Protein AF-A0A916SHM1-F1 (afdb_monomer_lite)

Organism: NCBI:txid1614635

Radius of gyration: 20.84 Å; chains: 1; bounding box: 48×45×84 Å

pLDDT: mean 76.34, std 21.8, range [31.61, 96.88]

Sequence (144 aa):
MIRTQTISTNQASIVAVAALDDLVIDLVKASHLRMSPAFLDWVADEATPLVERCVARAFNSPRFANSLHMGDPRIALARWVRHWVGPWIVANFDDLAAYLPEFANSRPSSLPAASPELPVRGQAPVWRRPRAWPHEGAVVASPV

Secondary structure (DSSP, 8-state):
--------HHHHHHHHHHHHHHHHHHHHHHTTT---HHHHHHIIIIIHHHHHHHHHHHTT-HHHHHHHHSS-HHHHHHHHHHHHHHHHHHHH-HHHHTT-GGGTTPPPP-----------------------------------

Structure (mmCIF, N/CA/C/O backbone):
data_AF-A0A916SHM1-F1
#
_entry.id   AF-A0A916SHM1-F1
#
loop_
_atom_site.group_PDB
_atom_site.id
_atom_site.type_symbol
_atom_site.label_atom_id
_atom_site.label_alt_id
_atom_site.label_comp_id
_atom_site.label_asym_id
_atom_site.label_entity_id
_atom_site.label_seq_id
_atom_site.pdbx_PDB_ins_code
_atom_site.Cartn_x
_atom_site.Cartn_y
_atom_site.Cartn_z
_atom_site.occupancy
_atom_site.B_iso_or_equiv
_atom_site.auth_seq_id
_atom_site.auth_comp_id
_atom_site.auth_asym_id
_atom_site.auth_atom_id
_atom_site.pdbx_PDB_model_num
ATOM 1 N N . MET A 1 1 ? -13.539 -14.855 28.718 1.00 34.69 1 MET A N 1
ATOM 2 C CA . MET A 1 1 ? -14.082 -13.510 28.426 1.00 34.69 1 MET A CA 1
ATOM 3 C C . MET A 1 1 ? -13.047 -12.768 27.584 1.00 34.69 1 MET A C 1
ATOM 5 O O . MET A 1 1 ? -12.103 -12.216 28.133 1.00 34.69 1 MET A O 1
ATOM 9 N N . ILE A 1 2 ? -13.118 -12.888 26.255 1.00 40.25 2 ILE A N 1
ATOM 10 C CA . ILE A 1 2 ? -12.102 -12.325 25.352 1.00 40.25 2 ILE A CA 1
ATOM 11 C C . ILE A 1 2 ? -12.444 -10.847 25.171 1.00 40.25 2 ILE A C 1
ATOM 13 O O . ILE A 1 2 ? -13.479 -10.517 24.601 1.00 40.25 2 ILE A O 1
ATOM 17 N N . ARG A 1 3 ? -11.616 -9.957 25.726 1.00 42.94 3 ARG A N 1
ATOM 18 C CA . ARG A 1 3 ? -11.727 -8.515 25.497 1.00 42.94 3 ARG A CA 1
ATOM 19 C C . ARG A 1 3 ? -11.417 -8.268 24.021 1.00 42.94 3 ARG A C 1
ATOM 21 O O . ARG A 1 3 ? -10.256 -8.313 23.630 1.00 42.94 3 ARG A O 1
ATOM 28 N N . THR A 1 4 ? -12.438 -8.033 23.204 1.00 50.44 4 THR A N 1
ATOM 29 C CA . THR A 1 4 ? -12.283 -7.455 21.865 1.00 50.44 4 THR A CA 1
ATOM 30 C C . THR A 1 4 ? -11.758 -6.038 22.041 1.00 50.44 4 THR A C 1
ATOM 32 O O . THR A 1 4 ? -12.524 -5.095 22.230 1.00 50.44 4 THR A O 1
ATOM 35 N N . GLN A 1 5 ? -10.436 -5.906 22.096 1.00 57.50 5 GLN A N 1
ATOM 36 C CA . GLN A 1 5 ? -9.768 -4.623 22.215 1.00 57.50 5 GLN A CA 1
ATOM 37 C C . GLN A 1 5 ? -10.027 -3.857 20.914 1.00 57.50 5 GLN A C 1
ATOM 39 O O . GLN A 1 5 ? -9.562 -4.243 19.845 1.00 57.50 5 GLN A O 1
ATOM 44 N N . THR A 1 6 ? -10.849 -2.814 20.994 1.00 71.38 6 THR A N 1
ATOM 45 C CA . THR A 1 6 ? -11.119 -1.896 19.887 1.00 71.38 6 THR A CA 1
ATOM 46 C C . THR A 1 6 ? -9.821 -1.173 19.543 1.00 71.38 6 THR A C 1
ATOM 48 O O . THR A 1 6 ? -9.329 -0.379 20.345 1.00 71.38 6 THR A O 1
ATOM 51 N N . ILE A 1 7 ? -9.245 -1.488 18.384 1.00 83.81 7 ILE A N 1
ATOM 52 C CA . ILE A 1 7 ? -8.030 -0.843 17.883 1.00 83.81 7 ILE A CA 1
ATOM 53 C C . ILE A 1 7 ? -8.294 0.651 17.655 1.00 83.81 7 ILE A C 1
ATOM 55 O O . ILE A 1 7 ? -9.306 1.026 17.060 1.00 83.81 7 ILE A O 1
ATOM 59 N N . SER A 1 8 ? -7.410 1.514 18.157 1.00 88.06 8 SER A N 1
ATOM 60 C CA . SER A 1 8 ? -7.523 2.958 17.923 1.00 88.06 8 SER A CA 1
ATOM 61 C C . SER A 1 8 ? -7.076 3.330 16.508 1.00 88.06 8 SER A C 1
ATOM 63 O O . SER A 1 8 ? -6.354 2.572 15.860 1.00 88.06 8 SER A O 1
ATOM 65 N N . THR A 1 9 ? -7.440 4.526 16.037 1.00 88.44 9 THR A N 1
ATOM 66 C CA . THR A 1 9 ? -7.002 5.032 14.726 1.00 88.44 9 THR A CA 1
ATOM 67 C C . THR A 1 9 ? -5.482 5.020 14.588 1.00 88.44 9 THR A C 1
ATOM 69 O O . THR A 1 9 ? -4.972 4.514 13.598 1.00 88.44 9 THR A O 1
ATOM 72 N N . ASN A 1 10 ? -4.747 5.474 15.609 1.00 90.31 10 ASN A N 1
ATOM 73 C CA . ASN A 1 10 ? -3.280 5.481 15.581 1.00 90.31 10 ASN A CA 1
ATOM 74 C C . ASN A 1 10 ? -2.699 4.064 15.497 1.00 90.31 10 ASN A C 1
ATOM 76 O O . ASN A 1 10 ? -1.763 3.821 14.741 1.00 90.31 10 ASN A O 1
ATOM 80 N N . GLN A 1 11 ? -3.265 3.113 16.246 1.00 91.12 11 GLN A N 1
ATOM 81 C CA . GLN A 1 11 ? -2.829 1.717 16.180 1.00 91.12 11 GLN A CA 1
ATOM 82 C C . GLN A 1 11 ? -3.124 1.104 14.810 1.00 91.12 11 GLN A C 1
ATOM 84 O O . GLN A 1 11 ? -2.292 0.383 14.269 1.00 91.12 11 GLN A O 1
ATOM 89 N N . ALA A 1 12 ? -4.284 1.404 14.232 1.00 91.38 12 ALA A N 1
ATOM 90 C CA . ALA A 1 12 ? -4.637 0.936 12.904 1.00 91.38 12 ALA A CA 1
ATOM 91 C C . ALA A 1 12 ? -3.763 1.570 11.815 1.00 91.38 12 ALA A C 1
ATOM 93 O O . ALA A 1 12 ? -3.412 0.867 10.875 1.00 91.38 12 ALA A O 1
ATOM 94 N N . SER A 1 13 ? -3.359 2.837 11.957 1.00 93.00 13 SER A N 1
ATOM 95 C CA . SER A 1 13 ? -2.386 3.466 11.056 1.00 93.00 13 SER A CA 1
ATOM 96 C C . SER A 1 13 ? -1.040 2.750 11.119 1.00 93.00 13 SER A C 1
ATOM 98 O O . SER A 1 13 ? -0.528 2.356 10.079 1.00 93.00 13 SER A O 1
ATOM 100 N N . ILE A 1 14 ? -0.516 2.475 12.320 1.00 94.25 14 ILE A N 1
ATOM 101 C CA . ILE A 1 14 ? 0.742 1.726 12.492 1.00 94.25 14 ILE A CA 1
ATOM 102 C C . ILE A 1 14 ? 0.649 0.338 11.843 1.00 94.25 14 ILE A C 1
ATOM 104 O O . ILE A 1 14 ? 1.543 -0.068 11.108 1.00 94.25 14 ILE A O 1
ATOM 108 N N . VAL A 1 15 ? -0.445 -0.390 12.086 1.00 94.56 15 VAL A N 1
ATOM 109 C CA . VAL A 1 15 ? -0.640 -1.729 11.507 1.00 94.56 15 VAL A CA 1
ATOM 110 C C . VAL A 1 15 ? -0.822 -1.665 9.987 1.00 94.56 15 VAL A C 1
ATOM 112 O O . VAL A 1 15 ? -0.360 -2.558 9.285 1.00 94.56 15 VAL A O 1
ATOM 115 N N . ALA A 1 16 ? -1.467 -0.623 9.461 1.00 95.12 16 ALA A N 1
ATOM 116 C CA . ALA A 1 16 ? -1.625 -0.437 8.023 1.00 95.12 16 ALA A CA 1
ATOM 117 C C . ALA A 1 16 ? -0.296 -0.105 7.332 1.00 95.12 16 ALA A C 1
ATOM 119 O O . ALA A 1 16 ? -0.036 -0.637 6.258 1.00 95.12 16 ALA A O 1
ATOM 120 N N . VAL A 1 17 ? 0.555 0.718 7.949 1.00 96.06 17 VAL A N 1
ATOM 121 C CA . VAL A 1 17 ? 1.907 0.997 7.438 1.00 96.06 17 VAL A CA 1
ATOM 122 C C . VAL A 1 17 ? 2.764 -0.269 7.477 1.00 96.06 17 VAL A C 1
ATOM 124 O O . VAL A 1 17 ? 3.358 -0.618 6.468 1.00 96.06 17 VAL A O 1
ATOM 127 N N . ALA A 1 18 ? 2.717 -1.049 8.561 1.00 96.31 18 ALA A N 1
ATOM 128 C CA . ALA A 1 18 ? 3.402 -2.345 8.599 1.00 96.31 18 ALA A CA 1
ATOM 129 C C . ALA A 1 18 ? 2.907 -3.305 7.496 1.00 96.31 18 ALA A C 1
ATOM 131 O O . ALA A 1 18 ? 3.694 -4.017 6.881 1.00 96.31 18 ALA A O 1
ATOM 132 N N . ALA A 1 19 ? 1.606 -3.298 7.190 1.00 96.38 19 ALA A N 1
ATOM 133 C CA . ALA A 1 19 ? 1.065 -4.096 6.093 1.00 96.38 19 ALA A CA 1
ATOM 134 C C . ALA A 1 19 ? 1.457 -3.566 4.697 1.00 96.38 19 ALA A C 1
ATOM 136 O O . ALA A 1 19 ? 1.498 -4.342 3.739 1.00 96.38 19 ALA A O 1
ATOM 137 N N . LEU A 1 20 ? 1.728 -2.262 4.564 1.00 96.88 20 LEU A N 1
ATOM 138 C CA . LEU A 1 20 ? 2.339 -1.687 3.365 1.00 96.88 20 LEU A CA 1
ATOM 139 C C . LEU A 1 20 ? 3.781 -2.181 3.219 1.00 96.88 20 LEU A C 1
ATOM 141 O O . LEU A 1 20 ? 4.147 -2.615 2.128 1.00 96.88 20 LEU A O 1
ATOM 145 N N . ASP A 1 21 ? 4.558 -2.193 4.301 1.00 96.31 21 ASP A N 1
ATOM 146 C CA . ASP A 1 21 ? 5.926 -2.722 4.296 1.00 96.31 21 ASP A CA 1
ATOM 147 C C . ASP A 1 21 ? 5.949 -4.201 3.889 1.00 96.31 21 ASP A C 1
ATOM 149 O O . ASP A 1 21 ? 6.725 -4.585 3.014 1.00 96.31 21 ASP A O 1
ATOM 153 N N . ASP A 1 22 ? 5.048 -5.021 4.438 1.00 96.31 22 ASP A N 1
ATOM 154 C CA . ASP A 1 22 ? 4.909 -6.432 4.054 1.00 96.31 22 ASP A CA 1
ATOM 155 C C . ASP A 1 22 ? 4.593 -6.589 2.554 1.00 96.31 22 ASP A C 1
ATOM 157 O O . ASP A 1 22 ? 5.200 -7.414 1.868 1.00 96.31 22 ASP A O 1
ATOM 161 N N . LEU A 1 23 ? 3.689 -5.762 2.008 1.00 94.88 23 LEU A N 1
ATOM 162 C CA . LEU A 1 23 ? 3.389 -5.745 0.572 1.00 94.88 23 LEU A CA 1
ATOM 163 C C . LEU A 1 23 ? 4.621 -5.362 -0.263 1.00 94.88 23 LEU A C 1
ATOM 165 O O . LEU A 1 23 ? 4.884 -5.980 -1.295 1.00 94.88 23 LEU A O 1
ATOM 169 N N . VAL A 1 24 ? 5.374 -4.350 0.162 1.00 94.50 24 VAL A N 1
ATOM 170 C CA . VAL A 1 24 ? 6.594 -3.910 -0.528 1.00 94.50 24 VAL A CA 1
ATOM 171 C C . VAL A 1 24 ? 7.650 -5.011 -0.494 1.00 94.50 24 VAL A C 1
ATOM 173 O O . VAL A 1 24 ? 8.259 -5.300 -1.523 1.00 94.50 24 VAL A O 1
ATOM 176 N N . ILE A 1 25 ? 7.821 -5.683 0.646 1.00 94.50 25 ILE A N 1
ATOM 177 C CA . ILE A 1 25 ? 8.716 -6.834 0.794 1.00 94.50 25 ILE A CA 1
ATOM 178 C C . ILE A 1 25 ? 8.310 -7.963 -0.160 1.00 94.50 25 ILE A C 1
ATOM 180 O O . ILE A 1 25 ? 9.180 -8.538 -0.821 1.00 94.50 25 ILE A O 1
ATOM 184 N N . ASP A 1 26 ? 7.017 -8.277 -0.260 1.00 93.75 26 ASP A N 1
ATOM 185 C CA . ASP A 1 26 ? 6.508 -9.288 -1.193 1.00 93.75 26 ASP A CA 1
ATOM 186 C C . ASP A 1 26 ? 6.838 -8.923 -2.646 1.00 93.75 26 ASP A C 1
ATOM 188 O O . ASP A 1 26 ? 7.334 -9.765 -3.396 1.00 93.75 26 ASP A O 1
ATOM 192 N N . LEU A 1 27 ? 6.627 -7.663 -3.037 1.00 92.88 27 LEU A N 1
ATOM 193 C CA . LEU A 1 27 ? 6.916 -7.182 -4.390 1.00 92.88 27 LEU A CA 1
ATOM 194 C C . LEU A 1 27 ? 8.415 -7.199 -4.702 1.00 92.88 27 LEU A C 1
ATOM 196 O O . LEU A 1 27 ? 8.809 -7.636 -5.780 1.00 92.88 27 LEU A O 1
ATOM 200 N N . VAL A 1 28 ? 9.256 -6.778 -3.755 1.00 92.06 28 VAL A N 1
ATOM 201 C CA . VAL A 1 28 ? 10.722 -6.817 -3.875 1.00 92.06 28 VAL A CA 1
ATOM 202 C C . VAL A 1 28 ? 11.217 -8.254 -4.054 1.00 92.06 28 VAL A C 1
ATOM 204 O O . VAL A 1 28 ? 12.097 -8.516 -4.876 1.00 92.06 28 VAL A O 1
ATOM 207 N N . LYS A 1 29 ? 10.649 -9.208 -3.308 1.00 92.81 29 LYS A N 1
ATOM 208 C CA . LYS A 1 29 ? 10.971 -10.634 -3.462 1.00 92.81 29 LYS A CA 1
ATOM 209 C C . LYS A 1 29 ? 10.498 -11.168 -4.811 1.00 92.81 29 LYS A C 1
ATOM 211 O O . LYS A 1 29 ? 11.263 -11.859 -5.483 1.00 92.81 29 LYS A O 1
ATOM 216 N N . ALA A 1 30 ? 9.270 -10.838 -5.207 1.00 90.50 30 ALA A N 1
ATOM 217 C CA . ALA A 1 30 ? 8.675 -11.291 -6.459 1.00 90.50 30 ALA A CA 1
ATOM 218 C C . ALA A 1 30 ? 9.430 -10.757 -7.686 1.00 90.50 30 ALA A C 1
ATOM 220 O O . ALA A 1 30 ? 9.620 -11.493 -8.650 1.00 90.50 30 ALA A O 1
ATOM 221 N N . SER A 1 31 ? 9.957 -9.530 -7.620 1.00 88.38 31 SER A N 1
ATOM 222 C CA . SER A 1 31 ? 10.786 -8.945 -8.679 1.00 88.38 31 SER A CA 1
ATOM 223 C C . SER A 1 31 ? 12.247 -9.411 -8.672 1.00 88.38 31 SER A C 1
ATOM 225 O O . SER A 1 31 ? 13.079 -8.850 -9.388 1.00 88.38 31 SER A O 1
ATOM 227 N N . HIS A 1 32 ? 12.596 -10.428 -7.876 1.00 89.12 32 HIS A N 1
ATOM 228 C CA . HIS A 1 32 ? 13.971 -10.905 -7.704 1.00 89.12 32 HIS A CA 1
ATOM 229 C C . HIS A 1 32 ? 14.949 -9.788 -7.299 1.00 89.12 32 HIS A C 1
ATOM 231 O O . HIS A 1 32 ? 16.066 -9.710 -7.815 1.00 89.12 32 HIS A O 1
ATOM 237 N N . LEU A 1 33 ? 14.526 -8.911 -6.381 1.00 85.50 33 LEU A N 1
ATOM 238 C CA . LEU A 1 33 ? 15.285 -7.749 -5.898 1.00 85.50 33 LEU A CA 1
ATOM 239 C C . LEU A 1 33 ? 15.576 -6.690 -6.974 1.00 85.50 33 LEU A C 1
ATOM 241 O O . LEU A 1 33 ? 16.375 -5.781 -6.749 1.00 85.50 33 LEU A O 1
ATOM 245 N N . ARG A 1 34 ? 14.920 -6.768 -8.138 1.00 85.62 34 ARG A N 1
ATOM 246 C CA . ARG A 1 34 ? 14.983 -5.728 -9.167 1.00 85.62 34 ARG A CA 1
ATOM 247 C C . ARG A 1 34 ? 13.868 -4.727 -8.907 1.00 85.62 34 ARG A C 1
ATOM 249 O O . ARG A 1 34 ? 12.763 -4.877 -9.420 1.00 85.62 34 ARG A O 1
ATOM 256 N N . MET A 1 35 ? 14.152 -3.734 -8.069 1.00 85.44 35 MET A N 1
ATOM 257 C CA . MET A 1 35 ? 13.253 -2.603 -7.843 1.00 85.44 35 MET A CA 1
ATOM 258 C C . MET A 1 35 ? 13.841 -1.299 -8.339 1.00 85.44 35 MET A C 1
ATOM 260 O O . MET A 1 35 ? 15.027 -1.023 -8.163 1.00 85.44 35 MET A O 1
ATOM 264 N N . SER A 1 36 ? 12.974 -0.481 -8.929 1.00 88.12 36 SER A N 1
ATOM 265 C CA . SER A 1 36 ? 13.311 0.896 -9.254 1.00 88.12 36 SER A CA 1
ATOM 266 C C . SER A 1 36 ? 13.486 1.700 -7.960 1.00 88.12 36 SER A C 1
ATOM 268 O O . SER A 1 36 ? 12.599 1.643 -7.105 1.00 88.12 36 SER A O 1
ATOM 270 N N . PRO A 1 37 ? 14.562 2.493 -7.811 1.00 89.50 37 PRO A N 1
ATOM 271 C CA . PRO A 1 37 ? 14.695 3.434 -6.699 1.00 89.50 37 PRO A CA 1
ATOM 272 C C . PRO A 1 37 ? 13.487 4.374 -6.588 1.00 89.50 37 PRO A C 1
ATOM 274 O O . PRO A 1 37 ? 12.970 4.578 -5.499 1.00 89.50 37 PRO A O 1
ATOM 277 N N . ALA A 1 38 ? 12.939 4.809 -7.730 1.00 91.50 38 ALA A N 1
ATOM 278 C CA . ALA A 1 38 ? 11.761 5.673 -7.773 1.00 91.50 38 ALA A CA 1
ATOM 279 C C . ALA A 1 38 ? 10.503 5.027 -7.161 1.00 91.50 38 ALA A C 1
ATOM 281 O O . ALA A 1 38 ? 9.615 5.738 -6.701 1.00 91.50 38 ALA A O 1
ATOM 282 N N . PHE A 1 39 ? 10.407 3.691 -7.150 1.00 92.56 39 PHE A N 1
ATOM 283 C CA . PHE A 1 39 ? 9.321 3.000 -6.454 1.00 92.56 39 PHE A CA 1
ATOM 284 C C . PHE A 1 39 ? 9.483 3.101 -4.937 1.00 92.56 39 PHE A C 1
ATOM 286 O O . PHE A 1 39 ? 8.512 3.376 -4.242 1.00 92.56 39 PHE A O 1
ATOM 293 N N . LEU A 1 40 ? 10.701 2.911 -4.425 1.00 92.25 40 LEU A N 1
ATOM 294 C CA . LEU A 1 40 ? 10.973 3.001 -2.989 1.00 92.25 40 LEU A CA 1
ATOM 295 C C . LEU A 1 40 ? 10.809 4.438 -2.478 1.00 92.25 40 LEU A C 1
ATOM 297 O O . LEU A 1 40 ? 10.199 4.632 -1.429 1.00 92.25 40 LEU A O 1
ATOM 301 N N . ASP A 1 41 ? 11.259 5.425 -3.256 1.00 93.44 41 ASP A N 1
ATOM 302 C CA . ASP A 1 41 ? 11.031 6.845 -2.962 1.00 93.44 41 ASP A CA 1
ATOM 303 C C . ASP A 1 41 ? 9.524 7.149 -2.916 1.00 93.44 41 ASP A C 1
ATOM 305 O O . ASP A 1 41 ? 9.023 7.723 -1.953 1.00 93.44 41 ASP A O 1
ATOM 309 N N . TRP A 1 42 ? 8.758 6.656 -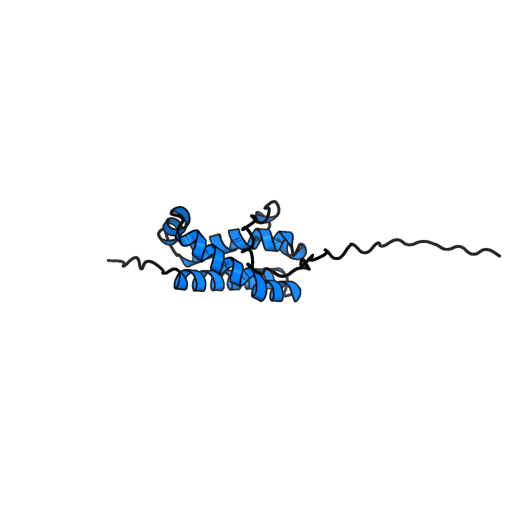3.897 1.00 95.12 42 TRP A N 1
ATOM 310 C CA . TRP A 1 42 ? 7.300 6.804 -3.907 1.00 95.12 42 TRP A CA 1
ATOM 311 C C . TRP A 1 42 ? 6.609 6.125 -2.713 1.00 95.12 42 TRP A C 1
ATOM 313 O O . TRP A 1 42 ? 5.634 6.659 -2.178 1.00 95.12 42 TRP A O 1
ATOM 323 N N . VAL A 1 43 ? 7.088 4.959 -2.267 1.00 93.62 43 VAL A N 1
ATOM 324 C CA . VAL A 1 43 ? 6.541 4.287 -1.076 1.00 93.62 43 VAL A CA 1
ATOM 325 C C . VAL A 1 43 ? 6.689 5.173 0.164 1.00 93.62 43 VAL A C 1
ATOM 327 O O . VAL A 1 43 ? 5.736 5.304 0.944 1.00 93.62 43 VAL A O 1
ATOM 330 N N . ALA A 1 44 ? 7.861 5.786 0.334 1.00 90.75 44 ALA A N 1
ATOM 331 C CA . ALA A 1 44 ? 8.151 6.650 1.470 1.00 90.75 44 ALA A CA 1
ATOM 332 C C . ALA A 1 44 ? 7.358 7.966 1.398 1.00 90.75 44 ALA A C 1
ATOM 334 O O . ALA A 1 44 ? 6.681 8.326 2.363 1.00 90.75 44 ALA A O 1
ATOM 335 N N . ASP A 1 45 ? 7.391 8.639 0.247 1.00 92.12 45 ASP A N 1
ATOM 336 C CA . ASP A 1 45 ? 6.870 10.002 0.103 1.00 92.12 45 ASP A CA 1
ATOM 337 C C . ASP A 1 45 ? 5.350 10.055 -0.106 1.00 92.12 45 ASP A C 1
ATOM 339 O O . ASP A 1 45 ? 4.694 11.001 0.332 1.00 92.12 45 ASP A O 1
ATOM 343 N N . GLU A 1 46 ? 4.761 9.046 -0.756 1.00 92.31 46 GLU A N 1
ATOM 344 C CA . GLU A 1 46 ? 3.365 9.097 -1.208 1.00 92.31 46 GLU A CA 1
ATOM 345 C C . GLU A 1 46 ? 2.514 7.952 -0.658 1.00 92.31 46 GLU A C 1
ATOM 347 O O . GLU A 1 46 ? 1.421 8.191 -0.128 1.00 92.31 46 GLU A O 1
ATOM 352 N N . ALA A 1 47 ? 2.985 6.703 -0.749 1.00 92.62 47 ALA A N 1
ATOM 353 C CA . ALA A 1 47 ? 2.174 5.549 -0.355 1.00 92.62 47 ALA A CA 1
ATOM 354 C C . ALA A 1 47 ? 1.909 5.522 1.157 1.00 92.62 47 ALA A C 1
ATOM 356 O O . ALA A 1 47 ? 0.770 5.296 1.575 1.00 92.62 47 ALA A O 1
ATOM 357 N N . THR A 1 48 ? 2.927 5.811 1.971 1.00 94.00 48 THR A N 1
ATOM 358 C CA . THR A 1 48 ? 2.799 5.841 3.436 1.00 94.00 48 THR A CA 1
ATOM 359 C C . THR A 1 48 ? 1.799 6.919 3.892 1.00 94.00 48 THR A C 1
ATOM 361 O O . THR A 1 48 ? 0.788 6.556 4.509 1.00 94.00 48 THR A O 1
ATOM 364 N N . PRO A 1 49 ? 1.930 8.206 3.495 1.00 93.75 49 PRO A N 1
ATOM 365 C CA . PRO A 1 49 ? 0.923 9.224 3.821 1.00 93.75 49 PRO A CA 1
ATOM 366 C C . PRO A 1 49 ? -0.461 8.956 3.212 1.00 93.75 49 PRO A C 1
ATOM 368 O O . PRO A 1 49 ? -1.488 9.398 3.741 1.00 93.75 49 PRO A O 1
ATOM 371 N N . LEU A 1 50 ? -0.539 8.271 2.065 1.00 92.75 50 LEU A N 1
ATOM 372 C CA . LEU A 1 50 ? -1.815 7.852 1.482 1.00 92.75 50 LEU A CA 1
ATOM 373 C C . LEU A 1 50 ? -2.520 6.829 2.373 1.00 92.75 50 LEU A C 1
ATOM 375 O O . LEU A 1 50 ? -3.716 6.991 2.633 1.00 92.75 50 LEU A O 1
ATOM 379 N N . VAL A 1 51 ? -1.806 5.813 2.862 1.00 94.31 51 VAL A N 1
ATOM 380 C CA . VAL A 1 51 ? -2.367 4.784 3.747 1.00 94.31 51 VAL A CA 1
ATOM 381 C C . VAL A 1 51 ? -2.880 5.409 5.039 1.00 94.31 51 VAL A C 1
ATOM 383 O O . VAL A 1 51 ? -4.030 5.168 5.406 1.00 94.31 51 VAL A O 1
ATOM 386 N N . GLU A 1 52 ? -2.100 6.274 5.683 1.00 93.50 52 GLU A N 1
ATOM 387 C CA . GLU A 1 52 ? -2.515 6.947 6.920 1.00 93.50 52 GLU A CA 1
ATOM 388 C C . GLU A 1 52 ? -3.795 7.776 6.731 1.00 93.50 52 GLU A C 1
ATOM 390 O O . GLU A 1 52 ? -4.742 7.667 7.519 1.00 93.50 52 GLU A O 1
ATOM 395 N N . ARG A 1 53 ? -3.879 8.552 5.639 1.00 93.12 53 ARG A N 1
ATOM 396 C CA . ARG A 1 53 ? -5.090 9.316 5.289 1.00 93.12 53 ARG A CA 1
ATOM 397 C C . ARG A 1 53 ? -6.280 8.406 5.001 1.00 93.12 53 ARG A C 1
ATOM 399 O O . ARG A 1 53 ? -7.406 8.725 5.397 1.00 93.12 53 ARG A O 1
ATOM 406 N N . CYS A 1 54 ? -6.056 7.284 4.319 1.00 93.19 54 CYS A N 1
ATOM 407 C CA . CYS A 1 54 ? -7.105 6.309 4.037 1.00 93.19 54 CYS A CA 1
ATOM 408 C C . CYS A 1 54 ? -7.636 5.675 5.320 1.00 93.19 54 CYS A C 1
ATOM 410 O O . CYS A 1 54 ? -8.853 5.607 5.478 1.00 93.19 54 CYS A O 1
ATOM 412 N N . VAL A 1 55 ? -6.762 5.295 6.257 1.00 92.56 55 VAL A N 1
ATOM 413 C CA . VAL A 1 55 ? -7.161 4.789 7.577 1.00 92.56 55 VAL A CA 1
ATOM 414 C C . VAL A 1 55 ? -7.990 5.839 8.311 1.00 92.56 55 VAL A C 1
ATOM 416 O O . VAL A 1 55 ? -9.129 5.558 8.684 1.00 92.56 55 VAL A O 1
ATOM 419 N N . ALA A 1 56 ? -7.481 7.066 8.450 1.00 90.94 56 ALA A N 1
ATOM 420 C CA . ALA A 1 56 ? -8.182 8.140 9.154 1.00 90.94 56 ALA A CA 1
ATOM 421 C C . ALA A 1 56 ? -9.583 8.410 8.574 1.00 90.94 56 ALA A C 1
ATOM 423 O O . ALA A 1 56 ? -10.553 8.566 9.318 1.00 90.94 56 ALA A O 1
ATOM 424 N N . ARG A 1 57 ? -9.721 8.406 7.241 1.00 90.12 57 ARG A N 1
ATOM 425 C CA . ARG A 1 57 ? -11.019 8.577 6.572 1.00 90.12 57 ARG A CA 1
ATOM 426 C C . ARG A 1 57 ? -11.922 7.352 6.740 1.00 90.12 57 ARG A C 1
ATOM 428 O O . ARG A 1 57 ? -13.122 7.507 6.971 1.00 90.12 57 ARG A O 1
ATOM 435 N N . ALA A 1 58 ? -11.369 6.150 6.602 1.00 89.50 58 ALA A N 1
ATOM 436 C CA . ALA A 1 58 ? -12.122 4.904 6.642 1.00 89.50 58 ALA A CA 1
ATOM 437 C C . ALA A 1 58 ? -12.632 4.566 8.046 1.00 89.50 58 ALA A C 1
ATOM 439 O O . ALA A 1 58 ? -13.650 3.890 8.148 1.00 89.50 58 ALA A O 1
ATOM 440 N N . PHE A 1 59 ? -12.021 5.086 9.115 1.00 83.94 59 PHE A N 1
ATOM 441 C CA . PHE A 1 59 ? -12.512 4.893 10.487 1.00 83.94 59 PHE A CA 1
ATOM 442 C C . PHE A 1 59 ? -13.960 5.354 10.701 1.00 83.94 59 PHE A C 1
ATOM 444 O O . PHE A 1 59 ? -14.670 4.773 11.515 1.00 83.94 59 PHE A O 1
ATOM 451 N N . ASN A 1 60 ? -14.429 6.336 9.926 1.00 81.94 60 ASN A N 1
ATOM 452 C CA . ASN A 1 60 ? -15.823 6.790 9.965 1.00 81.94 60 ASN A CA 1
ATOM 453 C C . ASN A 1 60 ? -16.784 5.885 9.168 1.00 81.94 60 ASN A C 1
ATOM 455 O O . ASN A 1 60 ? -17.993 6.105 9.173 1.00 81.94 60 ASN A O 1
ATOM 459 N N . SER A 1 61 ? -16.269 4.881 8.454 1.00 88.00 61 SER A N 1
ATOM 460 C CA . SER A 1 61 ? -17.061 3.950 7.653 1.00 88.00 61 SER A CA 1
ATOM 461 C C . SER A 1 61 ? -17.428 2.702 8.462 1.00 88.00 61 SER A C 1
ATOM 463 O O . SER A 1 61 ? -16.534 1.951 8.867 1.00 88.00 61 SER A O 1
ATOM 465 N N . PRO A 1 62 ? -18.730 2.380 8.605 1.00 86.50 62 PRO A N 1
ATOM 466 C CA . PRO A 1 62 ? -19.169 1.157 9.276 1.00 86.50 62 PRO A CA 1
ATOM 467 C C . PRO A 1 62 ? -18.583 -0.111 8.649 1.00 86.50 62 PRO A C 1
ATOM 469 O O . PRO A 1 62 ? -18.274 -1.069 9.348 1.00 86.50 62 PRO A O 1
ATOM 472 N N . ARG A 1 63 ? -18.373 -0.120 7.324 1.00 88.25 63 ARG A N 1
ATOM 473 C CA . ARG A 1 63 ? -17.794 -1.269 6.610 1.00 88.25 63 ARG A CA 1
ATO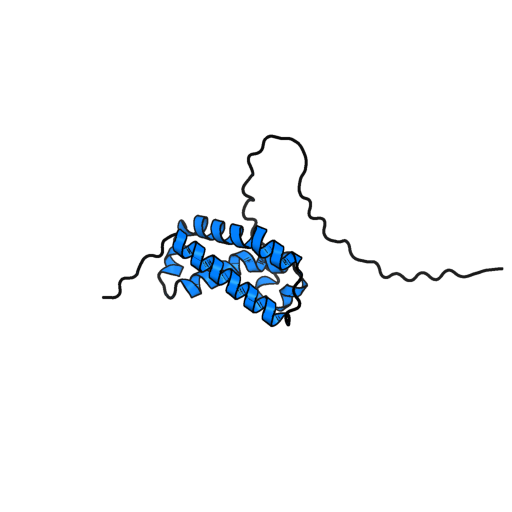M 474 C C . ARG A 1 63 ? -16.356 -1.544 7.048 1.00 88.25 63 ARG A C 1
ATOM 476 O O . ARG A 1 63 ? -15.979 -2.701 7.214 1.00 88.25 63 ARG A O 1
ATOM 483 N N . PHE A 1 64 ? -15.565 -0.489 7.217 1.00 88.94 64 PHE A N 1
ATOM 484 C CA . PHE A 1 64 ? -14.183 -0.603 7.663 1.00 88.94 64 PHE A CA 1
ATOM 485 C C . PHE A 1 64 ? -14.130 -1.034 9.132 1.00 88.94 64 PHE A C 1
ATOM 487 O O . PHE A 1 64 ? -13.500 -2.046 9.433 1.00 88.94 64 PHE A O 1
ATOM 494 N N . ALA A 1 65 ? -14.879 -0.368 10.016 1.00 85.81 65 ALA A N 1
ATOM 495 C CA . ALA A 1 65 ? -14.949 -0.738 11.431 1.00 85.81 65 ALA A CA 1
ATOM 496 C C . ALA A 1 65 ? -15.385 -2.204 11.625 1.00 85.81 65 ALA A C 1
ATOM 498 O O . ALA A 1 65 ? -14.709 -2.972 12.307 1.00 85.81 65 ALA A O 1
ATOM 499 N N . ASN A 1 66 ? -16.444 -2.641 10.933 1.00 87.62 66 ASN A N 1
ATOM 500 C CA . ASN A 1 66 ? -16.910 -4.029 10.984 1.00 87.62 66 ASN A CA 1
ATOM 501 C C . ASN A 1 66 ? -15.842 -5.022 10.505 1.00 87.62 66 ASN A C 1
ATOM 503 O O . ASN A 1 66 ? -15.704 -6.098 11.084 1.00 87.62 66 ASN A O 1
ATOM 507 N N . SER A 1 67 ? -15.054 -4.664 9.484 1.00 89.62 67 SER A N 1
ATOM 508 C CA . SER A 1 67 ? -13.979 -5.535 8.992 1.00 89.62 67 SER A CA 1
ATOM 509 C C . SER A 1 67 ? -12.853 -5.740 10.009 1.00 89.62 67 SER A C 1
ATOM 511 O O . SER A 1 67 ? -12.274 -6.822 10.043 1.00 89.62 67 SER A O 1
ATOM 513 N N . LEU A 1 68 ? -12.585 -4.750 10.869 1.00 87.56 68 LEU A N 1
ATOM 514 C CA . LEU A 1 68 ? -11.606 -4.871 11.955 1.00 87.56 68 LEU A CA 1
ATOM 515 C C . LEU A 1 68 ? -12.134 -5.707 13.127 1.00 87.56 68 LEU A C 1
ATOM 517 O O . LEU A 1 68 ? -11.347 -6.302 13.856 1.00 87.56 68 LEU A O 1
ATOM 521 N N . HIS A 1 69 ? -13.456 -5.762 13.309 1.00 83.88 69 HIS A N 1
ATOM 522 C CA . HIS A 1 69 ? -14.094 -6.539 14.373 1.00 83.88 69 HIS A CA 1
ATOM 523 C C . HIS A 1 69 ? -14.312 -8.016 14.022 1.00 83.88 69 HIS A C 1
ATOM 525 O O . HIS A 1 69 ? -14.393 -8.844 14.927 1.00 83.88 69 HIS A O 1
ATOM 531 N N . MET A 1 70 ? -14.408 -8.365 12.736 1.00 83.56 70 MET A N 1
ATOM 532 C CA . MET A 1 70 ? -14.750 -9.722 12.280 1.00 83.56 70 MET A CA 1
ATOM 533 C C . MET A 1 70 ? -13.557 -10.685 12.123 1.00 83.56 70 MET A C 1
ATOM 535 O O . MET A 1 70 ? -13.655 -11.676 11.400 1.00 83.56 70 MET A O 1
ATOM 539 N N . GLY A 1 71 ? -12.432 -10.447 12.799 1.00 82.25 71 GLY A N 1
ATOM 540 C CA . GLY A 1 71 ? -11.285 -11.357 12.756 1.00 82.25 71 GLY A CA 1
ATOM 541 C C . GLY A 1 71 ? -9.984 -10.698 13.189 1.00 82.25 71 GLY A C 1
ATOM 542 O O . GLY A 1 71 ? -9.985 -9.817 14.043 1.00 82.25 71 GLY A O 1
ATOM 543 N N . ASP A 1 72 ? -8.871 -11.134 12.595 1.00 88.38 72 ASP A N 1
ATOM 544 C CA . ASP A 1 72 ? -7.571 -10.504 12.818 1.00 88.38 72 ASP A CA 1
ATOM 545 C C . ASP A 1 72 ? -7.521 -9.131 12.110 1.00 88.38 72 ASP A C 1
ATOM 547 O O . ASP A 1 72 ? -7.565 -9.079 10.870 1.00 88.38 72 ASP A O 1
ATOM 551 N N . PRO A 1 73 ? -7.406 -8.014 12.857 1.00 88.62 73 PRO A N 1
ATOM 552 C CA . PRO A 1 73 ? -7.357 -6.677 12.275 1.00 88.62 73 PRO A CA 1
ATOM 553 C C . PRO A 1 73 ? -6.148 -6.480 11.353 1.00 88.62 73 PRO A C 1
ATOM 555 O O . PRO A 1 73 ? -6.226 -5.662 10.438 1.00 88.62 73 PRO A O 1
ATOM 558 N N . ARG A 1 74 ? -5.057 -7.238 11.528 1.00 90.81 74 ARG A N 1
ATOM 559 C CA . ARG A 1 74 ? -3.874 -7.172 10.653 1.00 90.81 74 ARG A CA 1
ATOM 560 C C . ARG A 1 74 ? -4.205 -7.661 9.251 1.00 90.81 74 ARG A C 1
ATOM 562 O O . ARG A 1 74 ? -3.893 -6.990 8.274 1.00 90.81 74 ARG A O 1
ATOM 569 N N . ILE A 1 75 ? -4.909 -8.789 9.153 1.00 91.88 75 ILE A N 1
ATOM 570 C CA . ILE A 1 75 ? -5.345 -9.351 7.868 1.00 91.88 75 ILE A CA 1
ATOM 571 C C . ILE A 1 75 ? -6.345 -8.406 7.195 1.00 91.88 75 ILE A C 1
ATOM 573 O O . ILE A 1 75 ? -6.272 -8.176 5.986 1.00 91.88 75 ILE A O 1
ATOM 577 N N . ALA A 1 76 ? -7.278 -7.846 7.969 1.00 92.94 76 ALA A N 1
ATOM 578 C CA . ALA A 1 76 ? -8.243 -6.881 7.455 1.00 92.94 76 ALA A CA 1
ATOM 579 C C . ALA A 1 76 ? -7.545 -5.626 6.902 1.00 92.94 76 ALA A C 1
ATOM 581 O O . ALA A 1 76 ? -7.825 -5.222 5.771 1.00 92.94 76 ALA A O 1
ATOM 582 N N . LEU A 1 77 ? -6.600 -5.048 7.650 1.00 94.06 77 LEU A N 1
ATOM 583 C CA . LEU A 1 77 ? -5.836 -3.876 7.217 1.00 94.06 77 LEU A CA 1
ATOM 584 C C . LEU A 1 77 ? -4.951 -4.183 6.010 1.00 94.06 77 LEU A C 1
ATOM 586 O O . LEU A 1 77 ? -4.956 -3.394 5.074 1.00 94.06 77 LEU A O 1
ATOM 590 N N . ALA A 1 78 ? -4.297 -5.344 5.948 1.00 94.56 78 ALA A N 1
ATOM 591 C CA . ALA A 1 78 ? -3.517 -5.744 4.776 1.00 94.56 78 ALA A CA 1
ATOM 592 C C . ALA A 1 78 ? -4.361 -5.795 3.492 1.00 94.56 78 ALA A C 1
ATOM 594 O O . ALA A 1 78 ? -3.918 -5.354 2.429 1.00 94.56 78 ALA A O 1
ATOM 595 N N . ARG A 1 79 ? -5.611 -6.269 3.581 1.00 93.56 79 ARG A N 1
ATOM 596 C CA . ARG A 1 79 ? -6.551 -6.254 2.446 1.00 93.56 79 ARG A CA 1
ATOM 597 C C . ARG A 1 79 ? -6.944 -4.835 2.045 1.00 93.56 79 ARG A C 1
ATOM 599 O O . ARG A 1 79 ? -6.992 -4.538 0.853 1.00 93.56 79 ARG A O 1
ATOM 606 N N . TRP A 1 80 ? -7.210 -3.963 3.017 1.00 94.31 80 TRP A N 1
ATOM 607 C CA . TRP A 1 80 ? -7.517 -2.555 2.752 1.00 94.31 80 TRP A CA 1
ATOM 608 C C . TRP A 1 80 ? -6.335 -1.813 2.130 1.00 94.31 80 TRP A C 1
ATOM 610 O O . TRP A 1 80 ? -6.522 -1.122 1.135 1.00 94.31 80 TRP A O 1
ATOM 620 N N . VAL A 1 81 ? -5.123 -2.014 2.646 1.00 95.44 81 VAL A N 1
ATOM 621 C CA . VAL A 1 81 ? -3.887 -1.431 2.107 1.00 95.44 81 VAL A CA 1
ATOM 622 C C . VAL A 1 81 ? -3.659 -1.888 0.672 1.00 95.44 81 VAL A C 1
ATOM 624 O O . VAL A 1 81 ? -3.493 -1.043 -0.205 1.00 95.44 81 VAL A O 1
ATOM 627 N N . ARG A 1 82 ? -3.754 -3.195 0.390 1.00 94.00 82 ARG A N 1
ATOM 628 C CA . ARG A 1 82 ? -3.689 -3.707 -0.990 1.00 94.00 82 ARG A CA 1
ATOM 629 C C . ARG A 1 82 ? -4.738 -3.051 -1.888 1.00 94.00 82 ARG A C 1
ATOM 631 O O . ARG A 1 82 ? -4.411 -2.632 -2.991 1.00 94.00 82 ARG A O 1
ATOM 638 N N . HIS A 1 83 ? -5.973 -2.901 -1.412 1.00 92.44 83 HIS A N 1
ATOM 639 C CA . HIS A 1 83 ? -7.040 -2.248 -2.173 1.00 92.44 83 HIS A CA 1
ATOM 640 C C . HIS A 1 83 ? -6.783 -0.754 -2.434 1.00 92.44 83 HIS A C 1
ATOM 642 O O . HIS A 1 83 ? -7.120 -0.256 -3.507 1.00 92.44 83 HIS A O 1
ATOM 648 N N . TRP A 1 84 ? -6.198 -0.034 -1.475 1.00 93.81 84 TRP A N 1
ATOM 649 C CA . TRP A 1 84 ? -5.902 1.391 -1.616 1.00 93.81 84 TRP A CA 1
ATOM 650 C C . TRP A 1 84 ? -4.680 1.654 -2.486 1.00 93.81 84 TRP A C 1
ATOM 652 O O . TRP A 1 84 ? -4.726 2.564 -3.305 1.00 93.81 84 TRP A O 1
ATOM 662 N N . VAL A 1 85 ? -3.610 0.876 -2.318 1.00 93.69 85 VAL A N 1
ATOM 663 C CA . VAL A 1 85 ? -2.290 1.138 -2.911 1.00 93.69 85 VAL A CA 1
ATOM 664 C C . VAL A 1 85 ? -2.099 0.376 -4.227 1.00 93.69 85 VAL A C 1
ATOM 666 O O . VAL A 1 85 ? -1.518 0.915 -5.165 1.00 93.69 85 VAL A O 1
ATOM 669 N N . GLY A 1 86 ? -2.647 -0.837 -4.351 1.00 91.81 86 GLY A N 1
ATOM 670 C CA . GLY A 1 86 ? -2.483 -1.712 -5.520 1.00 91.81 86 GLY A CA 1
ATOM 671 C C . GLY A 1 86 ? -2.795 -1.046 -6.867 1.00 91.81 86 GLY A C 1
ATOM 672 O O . GLY A 1 86 ? -1.943 -1.079 -7.755 1.00 91.81 86 GLY A O 1
ATOM 673 N N . PRO A 1 87 ? -3.943 -0.358 -7.028 1.00 92.38 87 PRO A N 1
ATOM 674 C CA . PRO A 1 87 ? -4.252 0.369 -8.261 1.00 92.38 87 PRO A CA 1
ATOM 675 C C . PRO A 1 87 ? -3.248 1.480 -8.603 1.00 92.38 87 PRO A C 1
ATOM 677 O O . PRO A 1 87 ? -3.010 1.751 -9.777 1.00 92.38 87 PRO A O 1
ATOM 680 N N . TRP A 1 88 ? -2.655 2.131 -7.597 1.00 91.56 88 TRP A N 1
ATOM 681 C CA . TRP A 1 88 ? -1.621 3.146 -7.818 1.00 91.56 88 TRP A CA 1
ATOM 682 C C . TRP A 1 88 ? -0.299 2.520 -8.243 1.00 91.56 88 TRP A C 1
ATOM 684 O O . TRP A 1 88 ? 0.370 3.082 -9.106 1.00 91.56 88 TRP A O 1
ATOM 694 N N . ILE A 1 89 ? 0.054 1.357 -7.689 1.00 90.88 89 ILE A N 1
ATOM 695 C CA . ILE A 1 89 ? 1.263 0.630 -8.091 1.00 90.88 89 ILE A CA 1
ATOM 696 C C . ILE A 1 89 ? 1.162 0.246 -9.567 1.00 90.88 89 ILE A C 1
ATOM 698 O O . ILE A 1 89 ? 2.026 0.622 -10.350 1.00 90.88 89 ILE A O 1
ATOM 702 N N . VAL A 1 90 ? 0.067 -0.411 -9.963 1.00 90.31 90 VAL A N 1
ATOM 703 C CA . VAL A 1 90 ? -0.159 -0.834 -11.356 1.00 90.31 90 VAL A CA 1
ATOM 704 C C . VAL A 1 90 ? -0.172 0.352 -12.325 1.00 90.31 90 VAL A C 1
ATOM 706 O O . VAL A 1 90 ? 0.305 0.227 -13.443 1.00 90.31 90 VAL A O 1
ATOM 709 N N . ALA A 1 91 ? -0.694 1.511 -11.912 1.00 88.38 91 ALA A N 1
ATOM 710 C CA . ALA A 1 91 ? -0.788 2.682 -12.782 1.00 88.38 91 ALA A CA 1
ATOM 711 C C . ALA A 1 91 ? 0.535 3.449 -12.977 1.00 88.38 91 ALA A C 1
ATOM 713 O O . ALA A 1 91 ? 0.653 4.187 -13.958 1.00 88.38 91 ALA A O 1
ATOM 714 N N . ASN A 1 92 ? 1.484 3.340 -12.039 1.00 88.06 92 ASN A N 1
ATOM 715 C CA . ASN A 1 92 ? 2.742 4.102 -12.057 1.00 88.06 92 ASN A CA 1
ATOM 716 C C . ASN A 1 92 ? 3.985 3.228 -12.295 1.00 88.06 92 ASN A C 1
ATOM 718 O O . ASN A 1 92 ? 5.023 3.754 -12.692 1.00 88.06 92 ASN A O 1
ATOM 722 N N . PHE A 1 93 ? 3.886 1.915 -12.070 1.00 89.81 93 PHE A N 1
ATOM 723 C CA . PHE A 1 93 ? 4.995 0.966 -12.135 1.00 89.81 93 PHE A CA 1
ATOM 724 C C . PHE A 1 93 ? 4.568 -0.288 -12.909 1.00 89.81 93 PHE A C 1
ATOM 726 O O . PHE A 1 93 ? 4.284 -1.332 -12.321 1.00 89.81 93 PHE A O 1
ATOM 733 N N . ASP A 1 94 ? 4.526 -0.179 -14.240 1.00 84.88 94 ASP A N 1
ATOM 734 C CA . ASP A 1 94 ? 4.054 -1.242 -15.145 1.00 84.88 94 ASP A CA 1
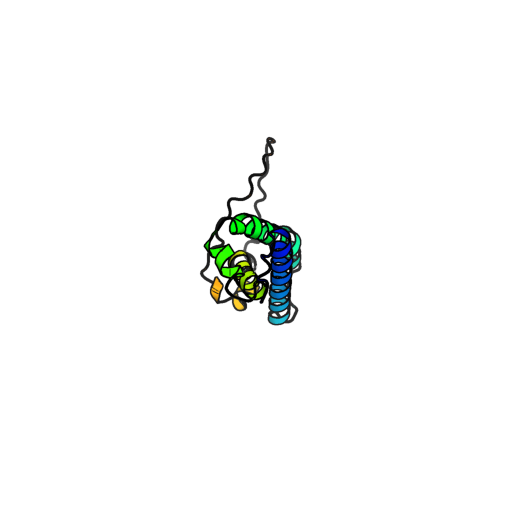ATOM 735 C C . ASP A 1 94 ? 4.783 -2.583 -14.920 1.00 84.88 94 ASP A C 1
ATOM 737 O O . ASP A 1 94 ? 4.159 -3.645 -14.946 1.00 84.88 94 ASP A O 1
ATOM 741 N N . ASP A 1 95 ? 6.080 -2.540 -14.595 1.00 86.00 95 ASP A N 1
ATOM 742 C CA . ASP A 1 95 ? 6.901 -3.726 -14.304 1.00 86.00 95 ASP A CA 1
ATOM 743 C C . ASP A 1 95 ? 6.395 -4.532 -13.094 1.00 86.00 95 ASP A C 1
ATOM 745 O O . ASP A 1 95 ? 6.678 -5.726 -12.966 1.00 86.00 95 ASP A O 1
ATOM 749 N N . LEU A 1 96 ? 5.637 -3.893 -12.197 1.00 86.56 96 LEU A N 1
ATOM 750 C CA . LEU A 1 96 ? 5.072 -4.517 -11.002 1.00 86.56 96 LEU A CA 1
ATOM 751 C C . LEU A 1 96 ? 3.644 -5.016 -11.198 1.00 86.56 96 LEU A C 1
ATOM 753 O O . LEU A 1 96 ? 3.151 -5.788 -10.373 1.00 86.56 96 LEU A O 1
ATOM 757 N N . ALA A 1 97 ? 2.991 -4.643 -12.301 1.00 85.50 97 ALA A N 1
ATOM 758 C CA . ALA A 1 97 ? 1.625 -5.058 -12.594 1.00 85.50 97 ALA A CA 1
ATOM 759 C C . ALA A 1 97 ? 1.489 -6.583 -12.725 1.00 85.50 97 ALA A C 1
ATOM 761 O O . ALA A 1 97 ? 0.472 -7.149 -12.324 1.00 85.50 97 ALA A O 1
ATOM 762 N N . ALA A 1 98 ? 2.536 -7.262 -13.206 1.00 86.69 98 ALA A N 1
ATOM 763 C CA . ALA A 1 98 ? 2.576 -8.721 -13.306 1.00 86.69 98 ALA A CA 1
ATOM 764 C C . ALA A 1 98 ? 2.451 -9.429 -11.941 1.00 86.69 98 ALA A C 1
ATOM 766 O O . ALA A 1 98 ? 1.958 -10.554 -11.879 1.00 86.69 98 ALA A O 1
ATOM 767 N N . TYR A 1 99 ? 2.859 -8.769 -10.851 1.00 88.19 99 TYR A N 1
ATOM 768 C CA . TYR A 1 99 ? 2.785 -9.305 -9.486 1.00 88.19 99 TYR A CA 1
ATOM 769 C C . TYR A 1 99 ? 1.499 -8.900 -8.749 1.00 88.19 99 TYR A C 1
ATOM 771 O O . TYR A 1 99 ? 1.283 -9.331 -7.617 1.00 88.19 99 TYR A O 1
ATOM 779 N N . LEU A 1 100 ? 0.647 -8.087 -9.383 1.00 87.00 100 LEU A N 1
ATOM 780 C CA . LEU A 1 100 ? -0.626 -7.587 -8.852 1.00 87.00 100 LEU A CA 1
ATOM 781 C C . LEU A 1 100 ? -1.766 -7.761 -9.879 1.00 87.00 100 LEU A C 1
ATOM 783 O O . LEU A 1 100 ? -2.432 -6.783 -10.248 1.00 87.00 100 LEU A O 1
ATOM 787 N N . PRO A 1 101 ? -2.010 -8.991 -10.373 1.00 83.19 101 PRO A N 1
ATOM 788 C CA . PRO A 1 101 ? -2.960 -9.237 -11.458 1.00 83.19 101 PRO A CA 1
ATOM 789 C C . PRO A 1 101 ? -4.393 -8.821 -11.108 1.00 83.19 101 PRO A C 1
ATOM 791 O O . PRO A 1 101 ? -5.150 -8.403 -11.987 1.00 83.19 101 PRO A O 1
ATOM 794 N N . GLU A 1 102 ? -4.772 -8.866 -9.830 1.00 86.31 102 GLU A N 1
ATOM 795 C CA . GLU A 1 102 ? -6.090 -8.445 -9.355 1.00 86.31 102 GLU A CA 1
ATOM 796 C C . GLU A 1 102 ? -6.374 -6.947 -9.582 1.00 86.31 102 GLU A C 1
ATOM 798 O O . GLU A 1 102 ? -7.537 -6.534 -9.609 1.00 86.31 102 GLU A O 1
ATOM 803 N N . PHE A 1 103 ? -5.335 -6.133 -9.801 1.00 84.00 103 PHE A N 1
ATOM 804 C CA . PHE A 1 103 ? -5.449 -4.691 -10.020 1.00 84.00 103 PHE A CA 1
ATOM 805 C C . PHE A 1 103 ? -5.164 -4.256 -11.463 1.00 84.00 103 PHE A C 1
ATOM 807 O O . PHE A 1 103 ? -5.292 -3.070 -11.751 1.00 84.00 103 PHE A O 1
ATOM 814 N N . ALA A 1 104 ? -4.880 -5.182 -12.387 1.00 74.38 104 ALA A N 1
ATOM 815 C CA . ALA A 1 104 ? -4.525 -4.874 -13.780 1.00 74.38 104 ALA A CA 1
ATOM 816 C C . ALA A 1 104 ? -5.553 -3.980 -14.511 1.00 74.38 104 ALA A C 1
ATOM 818 O O . ALA A 1 104 ? -5.187 -3.150 -15.336 1.00 74.38 104 ALA A O 1
ATOM 819 N N . ASN A 1 105 ? -6.841 -4.114 -14.174 1.00 74.12 105 ASN A N 1
ATOM 820 C CA . ASN A 1 105 ? -7.936 -3.315 -14.744 1.00 74.12 105 ASN A CA 1
ATOM 821 C C . ASN A 1 105 ? -8.493 -2.257 -13.775 1.00 74.12 105 ASN A C 1
ATOM 823 O O . ASN A 1 105 ? -9.499 -1.604 -14.068 1.00 74.12 105 ASN A O 1
ATOM 827 N N . SER A 1 106 ? -7.888 -2.107 -12.597 1.00 76.69 106 SER A N 1
ATOM 828 C CA . SER A 1 106 ? -8.366 -1.181 -11.574 1.00 76.69 106 SER A CA 1
ATOM 829 C C . SER A 1 106 ? -7.831 0.217 -11.842 1.00 76.69 106 SER A C 1
ATOM 831 O O . SER A 1 106 ? -6.630 0.423 -11.983 1.00 76.69 106 SER A O 1
ATOM 833 N N . ARG A 1 107 ? -8.720 1.213 -11.867 1.00 71.06 107 ARG A N 1
ATOM 834 C CA . ARG A 1 107 ? -8.285 2.613 -11.856 1.00 71.06 107 ARG A CA 1
ATOM 835 C C . ARG A 1 107 ? -7.954 3.024 -10.423 1.00 71.06 107 ARG A C 1
ATOM 837 O O . ARG A 1 107 ? -8.746 2.702 -9.530 1.00 71.06 107 ARG A O 1
ATOM 844 N N . PRO A 1 108 ? -6.852 3.760 -10.188 1.00 75.25 108 PRO A N 1
ATOM 845 C CA . PRO A 1 108 ? -6.643 4.402 -8.902 1.00 75.25 108 PRO A CA 1
ATOM 846 C C . PRO A 1 108 ? -7.861 5.271 -8.620 1.00 75.25 108 PRO A C 1
ATOM 848 O O . PRO A 1 108 ? -8.217 6.151 -9.407 1.00 75.25 108 PRO A O 1
ATOM 851 N N . SER A 1 109 ? -8.562 4.962 -7.530 1.00 64.31 109 SER A N 1
ATOM 852 C CA . SER A 1 109 ? -9.656 5.813 -7.085 1.00 64.31 109 SER A CA 1
ATOM 853 C C . SER A 1 109 ? -9.052 7.177 -6.805 1.00 64.31 109 SER A C 1
ATOM 855 O O . SER A 1 109 ? -8.120 7.286 -6.007 1.00 64.31 109 SER A O 1
ATOM 857 N N . SER A 1 110 ? -9.561 8.205 -7.480 1.00 52.72 110 SER A N 1
ATOM 858 C CA . SER A 1 110 ? -9.208 9.590 -7.208 1.00 52.72 110 SER A CA 1
ATOM 859 C C . SER A 1 110 ? -9.672 9.917 -5.794 1.00 52.72 110 SER A C 1
ATOM 861 O O . SER A 1 110 ? -10.790 10.385 -5.574 1.00 52.72 110 SER A O 1
ATOM 863 N N . LEU A 1 111 ? -8.820 9.636 -4.810 1.00 51.75 111 LEU A N 1
ATOM 864 C CA . LEU A 1 111 ? -8.839 10.381 -3.568 1.00 51.75 111 LEU A CA 1
ATOM 865 C C . LEU A 1 111 ? -8.676 11.837 -4.008 1.00 51.75 111 LEU A C 1
ATOM 867 O O . LEU A 1 111 ? -7.704 12.119 -4.713 1.00 51.75 111 LEU A O 1
ATOM 871 N N . PRO A 1 112 ? -9.620 12.748 -3.700 1.00 38.25 112 PRO A N 1
ATOM 872 C CA . PRO A 1 112 ? -9.371 14.155 -3.943 1.00 38.25 112 PRO A CA 1
ATOM 873 C C . PRO A 1 112 ? -8.053 14.453 -3.245 1.00 38.25 112 PRO A C 1
ATOM 875 O O . PRO A 1 112 ? -7.933 14.222 -2.036 1.00 38.25 112 PRO A O 1
ATOM 878 N N . ALA A 1 113 ? -7.055 14.844 -4.042 1.00 39.38 113 ALA A N 1
ATOM 879 C CA . ALA A 1 113 ? -5.809 15.372 -3.534 1.00 39.38 113 ALA A CA 1
ATOM 880 C C . ALA A 1 113 ? -6.204 16.339 -2.426 1.00 39.38 113 ALA A C 1
ATOM 882 O O . ALA A 1 113 ? -7.099 17.163 -2.626 1.00 39.38 113 ALA A O 1
ATOM 883 N N . ALA A 1 114 ? -5.633 16.166 -1.235 1.00 42.50 114 ALA A N 1
ATOM 884 C CA . ALA A 1 114 ? -5.737 17.200 -0.228 1.00 42.50 114 ALA A CA 1
ATOM 885 C C . ALA A 1 114 ? -5.321 18.488 -0.938 1.00 42.50 114 ALA A C 1
ATOM 887 O O . ALA A 1 114 ? -4.177 18.582 -1.374 1.00 42.50 114 ALA A O 1
ATOM 888 N N . SER A 1 115 ? -6.270 19.398 -1.168 1.00 31.61 115 SER A N 1
ATOM 889 C CA . SER A 1 115 ? -5.955 20.733 -1.640 1.00 31.61 115 SER A CA 1
ATOM 890 C C . SER A 1 115 ? -4.912 21.266 -0.668 1.00 31.61 115 SER A C 1
ATOM 892 O O . SER A 1 115 ? -5.234 21.392 0.517 1.00 31.61 115 SER A O 1
ATOM 894 N N . PRO A 1 116 ? -3.677 21.560 -1.097 1.00 40.66 116 PRO A N 1
ATOM 895 C CA . PRO A 1 116 ? -2.891 22.489 -0.330 1.00 40.66 116 PRO A CA 1
ATOM 896 C C . PRO A 1 116 ? -3.598 23.828 -0.532 1.00 40.66 116 PRO A C 1
ATOM 898 O O . PRO A 1 116 ? -3.600 24.380 -1.633 1.00 40.66 116 PRO A O 1
ATOM 901 N N . GLU A 1 117 ? -4.266 24.338 0.500 1.00 35.31 117 GLU A N 1
ATOM 902 C CA . GLU A 1 117 ? -4.453 25.781 0.587 1.00 35.31 117 GLU A CA 1
ATOM 903 C C . GLU A 1 117 ? -3.054 26.408 0.580 1.00 35.31 117 GLU A C 1
ATOM 905 O O . GLU A 1 117 ? -2.369 26.481 1.594 1.00 35.31 117 GLU A O 1
ATOM 910 N N . LEU A 1 118 ? -2.612 26.823 -0.602 1.00 44.94 118 LEU A N 1
ATOM 911 C CA . LEU A 1 118 ? -1.610 27.856 -0.774 1.00 44.94 118 LEU A CA 1
ATOM 912 C C . LEU A 1 118 ? -2.179 28.858 -1.774 1.00 44.94 118 LEU A C 1
ATOM 914 O O . LEU A 1 118 ? -2.340 28.523 -2.952 1.00 44.94 118 LEU A O 1
ATOM 918 N N . PRO A 1 119 ? -2.451 30.108 -1.369 1.00 44.69 119 PRO A N 1
ATOM 919 C CA . PRO A 1 119 ? -2.594 31.173 -2.330 1.00 44.69 119 PRO A CA 1
ATOM 920 C C . PRO A 1 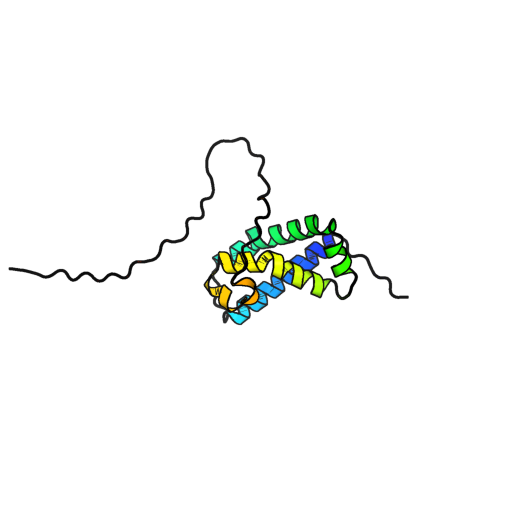119 ? -1.182 31.653 -2.666 1.00 44.69 119 PRO A C 1
ATOM 922 O O . PRO A 1 119 ? -0.683 32.562 -2.020 1.00 44.69 119 PRO A O 1
ATOM 925 N N . VAL A 1 120 ? -0.515 31.054 -3.658 1.00 40.88 120 VAL A N 1
ATOM 926 C CA . VAL A 1 120 ? 0.468 31.784 -4.481 1.00 40.88 120 VAL A CA 1
ATOM 927 C C . VAL A 1 120 ? 0.790 31.017 -5.770 1.00 40.88 120 VAL A C 1
ATOM 929 O O . VAL A 1 120 ? 1.487 30.013 -5.820 1.00 40.88 120 VAL A O 1
ATOM 932 N N . ARG A 1 121 ? 0.164 31.520 -6.833 1.00 46.06 121 ARG A N 1
ATOM 933 C CA . ARG A 1 121 ? 0.635 31.661 -8.214 1.00 46.06 121 ARG A CA 1
ATOM 934 C C . ARG A 1 121 ? 1.859 30.819 -8.636 1.00 46.06 121 ARG A C 1
ATOM 936 O O . ARG A 1 121 ? 2.993 31.266 -8.543 1.00 46.06 121 ARG A O 1
ATOM 943 N N . GLY A 1 122 ? 1.564 29.705 -9.309 1.00 48.12 122 GLY A N 1
ATOM 944 C CA . GLY A 1 122 ? 2.335 29.244 -10.466 1.00 48.12 122 GLY A CA 1
ATOM 945 C C . GLY A 1 122 ? 3.321 28.103 -10.228 1.00 48.12 122 GLY A C 1
ATOM 946 O O . GLY A 1 122 ? 4.511 28.360 -10.125 1.00 48.12 122 GLY A O 1
ATOM 947 N N . GLN A 1 123 ? 2.834 26.858 -10.270 1.00 38.31 123 GLN A N 1
ATOM 948 C CA . GLN A 1 123 ? 3.366 25.735 -11.072 1.00 38.31 123 GLN A CA 1
ATOM 949 C C . GLN A 1 123 ? 2.742 24.416 -10.589 1.00 38.31 123 GLN A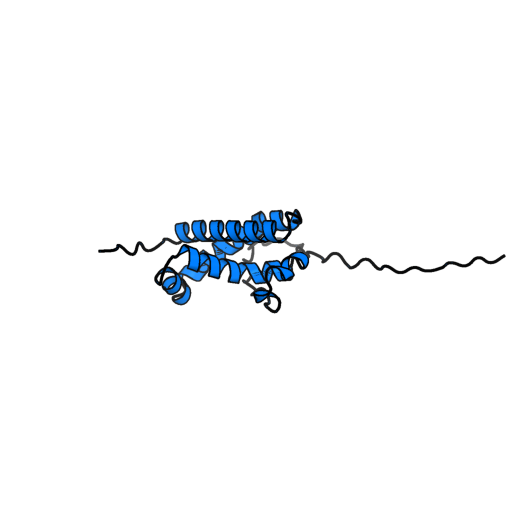 C 1
ATOM 951 O O . GLN A 1 123 ? 2.767 24.098 -9.407 1.00 38.31 123 GLN A O 1
ATOM 956 N N . ALA A 1 124 ? 2.154 23.655 -11.512 1.00 36.22 124 ALA A N 1
ATOM 957 C CA . ALA A 1 124 ? 1.654 22.307 -11.254 1.00 36.22 124 ALA A CA 1
ATOM 958 C C . ALA A 1 124 ? 2.802 21.287 -11.389 1.00 36.22 124 ALA A C 1
ATOM 960 O O . ALA A 1 124 ? 3.558 21.394 -12.360 1.00 36.22 124 ALA A O 1
ATOM 961 N N . PRO A 1 125 ? 2.922 20.267 -10.516 1.00 39.06 125 PRO A N 1
ATOM 962 C CA . PRO A 1 125 ? 3.818 19.151 -10.774 1.00 39.06 125 PRO A CA 1
ATOM 963 C C . PRO A 1 125 ? 3.175 18.248 -11.833 1.00 39.06 125 PRO A C 1
ATOM 965 O O . PRO A 1 125 ? 2.371 17.362 -11.553 1.00 39.06 125 PRO A O 1
ATOM 968 N N . VAL A 1 126 ? 3.507 18.514 -13.095 1.00 43.53 126 VAL A N 1
ATOM 969 C CA . VAL A 1 126 ? 3.289 17.576 -14.195 1.00 43.53 126 VAL A CA 1
ATOM 970 C C . VAL A 1 126 ? 4.427 16.564 -14.133 1.00 43.53 126 VAL A C 1
ATOM 972 O O . VAL A 1 126 ? 5.501 16.804 -14.684 1.00 43.53 126 VAL A O 1
ATOM 975 N N . TRP A 1 127 ? 4.192 15.412 -13.510 1.00 42.12 127 TRP A N 1
ATOM 976 C CA . TRP A 1 127 ? 5.003 14.230 -13.786 1.00 42.12 127 TRP A CA 1
ATOM 977 C C . TRP A 1 127 ? 4.707 13.799 -15.225 1.00 42.12 127 TRP A C 1
ATOM 979 O O . TRP A 1 127 ? 3.764 13.060 -15.513 1.00 42.12 127 TRP A O 1
ATOM 989 N N . ARG A 1 128 ? 5.467 14.357 -16.176 1.00 40.84 128 ARG A N 1
ATOM 990 C CA . ARG A 1 128 ? 5.454 13.887 -17.560 1.00 40.84 128 ARG A CA 1
ATOM 991 C C . ARG A 1 128 ? 6.012 12.470 -17.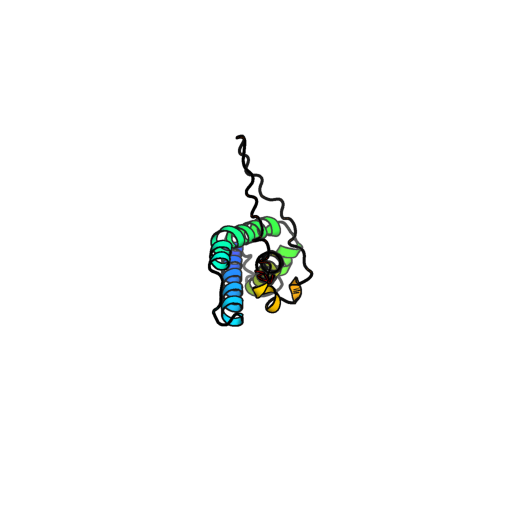547 1.00 40.84 128 ARG A C 1
ATOM 993 O O . ARG A 1 128 ? 7.159 12.267 -17.165 1.00 40.84 128 ARG A O 1
ATOM 1000 N N . ARG A 1 129 ? 5.205 11.517 -18.016 1.00 44.50 129 ARG A N 1
ATOM 1001 C CA . ARG A 1 129 ? 5.667 10.193 -18.450 1.00 44.50 129 ARG A CA 1
ATOM 1002 C C . ARG A 1 129 ? 6.966 10.342 -19.258 1.00 44.50 129 ARG A C 1
ATOM 1004 O O . ARG A 1 129 ? 6.988 11.199 -20.152 1.00 44.50 129 ARG A O 1
ATOM 1011 N N . PRO A 1 130 ? 8.005 9.516 -19.041 1.00 36.88 130 PRO A N 1
ATOM 1012 C CA . PRO A 1 130 ? 9.078 9.404 -20.012 1.00 36.88 130 PRO A CA 1
ATOM 1013 C C . PRO A 1 130 ? 8.455 8.900 -21.316 1.00 36.88 130 PRO A C 1
ATOM 1015 O O . PRO A 1 130 ? 7.867 7.822 -21.384 1.00 36.88 130 PRO A O 1
ATOM 1018 N N . ARG A 1 131 ? 8.493 9.751 -22.338 1.00 39.25 131 ARG A N 1
ATOM 1019 C CA . ARG A 1 131 ? 8.054 9.425 -23.691 1.00 39.25 131 ARG A CA 1
ATOM 1020 C C . ARG A 1 131 ? 8.949 8.302 -24.225 1.00 39.25 131 ARG A C 1
ATOM 1022 O O . ARG A 1 131 ? 10.165 8.367 -24.083 1.00 39.25 131 ARG A O 1
ATOM 1029 N N . ALA A 1 132 ? 8.307 7.305 -24.829 1.00 38.16 132 ALA A N 1
ATOM 1030 C CA . ALA A 1 132 ? 8.910 6.166 -25.506 1.00 38.16 132 ALA A CA 1
ATOM 1031 C C . ALA A 1 132 ? 10.123 6.547 -26.373 1.00 38.16 132 ALA A C 1
ATOM 1033 O O . ALA A 1 132 ? 10.091 7.541 -27.101 1.00 38.16 132 ALA A O 1
ATOM 1034 N N . TRP A 1 133 ? 11.160 5.714 -26.309 1.00 35.62 133 TRP A N 1
ATOM 1035 C CA . TRP A 1 133 ? 12.288 5.717 -27.233 1.00 35.62 133 TRP A CA 1
ATOM 1036 C C . TRP A 1 133 ? 11.822 5.188 -28.598 1.00 35.62 133 TRP A C 1
ATOM 1038 O O . TRP A 1 133 ? 11.318 4.063 -28.648 1.00 35.62 133 TRP A O 1
ATOM 1048 N N . PRO A 1 134 ? 11.981 5.926 -29.709 1.00 42.75 134 PRO A N 1
ATOM 1049 C CA . PRO A 1 134 ? 11.836 5.334 -31.026 1.00 42.75 134 PRO A CA 1
ATOM 1050 C C . PRO A 1 134 ? 13.137 4.612 -31.395 1.00 42.75 134 PRO A C 1
ATOM 1052 O O . PRO A 1 134 ? 14.174 5.229 -31.631 1.00 42.75 134 PRO A O 1
ATOM 1055 N N . HIS A 1 135 ? 13.065 3.283 -31.457 1.00 46.34 135 HIS A N 1
ATOM 1056 C CA . HIS A 1 135 ? 13.895 2.511 -32.371 1.00 46.34 135 HIS A CA 1
ATOM 1057 C C . HIS A 1 135 ? 13.416 2.813 -33.792 1.00 46.34 135 HIS A C 1
ATOM 1059 O O . HIS A 1 135 ? 12.427 2.235 -34.227 1.00 46.34 135 HIS A O 1
ATOM 1065 N N . GLU A 1 136 ? 14.109 3.677 -34.527 1.00 37.44 136 GLU A N 1
ATOM 1066 C CA . GLU A 1 136 ? 14.009 3.685 -35.987 1.00 37.44 136 GLU A CA 1
ATOM 1067 C C . GLU A 1 136 ? 15.403 3.802 -36.592 1.00 37.44 136 GLU A C 1
ATOM 1069 O O . GLU A 1 136 ? 16.089 4.819 -36.484 1.00 37.44 136 GLU A O 1
ATOM 1074 N N . GLY A 1 137 ? 15.826 2.702 -37.215 1.00 44.81 137 GLY A N 1
ATOM 1075 C CA . GLY A 1 137 ? 16.890 2.720 -38.195 1.00 44.81 137 GLY A CA 1
ATOM 1076 C C . GLY A 1 137 ? 16.453 3.538 -39.404 1.00 44.81 137 GLY A C 1
ATOM 1077 O O . GLY A 1 137 ? 15.370 3.335 -39.944 1.00 44.81 137 GLY A O 1
ATOM 1078 N N . ALA A 1 138 ? 17.327 4.429 -39.853 1.00 38.06 138 ALA A N 1
ATOM 1079 C CA . ALA A 1 138 ? 17.229 5.042 -41.163 1.00 38.06 138 ALA A CA 1
ATOM 1080 C C . ALA A 1 138 ? 18.613 5.013 -41.810 1.00 38.06 138 ALA A C 1
ATOM 1082 O O . ALA A 1 138 ? 19.550 5.697 -41.404 1.00 38.06 138 ALA A O 1
ATOM 1083 N N . VAL A 1 139 ? 18.702 4.137 -42.805 1.00 48.62 139 VAL A N 1
ATOM 1084 C CA . VAL A 1 139 ? 19.736 4.041 -43.829 1.00 48.62 139 VAL A CA 1
ATOM 1085 C C . VAL A 1 139 ? 19.940 5.420 -44.459 1.00 48.62 139 VAL A C 1
ATOM 1087 O O . VAL A 1 139 ? 18.988 5.999 -44.975 1.00 48.62 139 VAL A O 1
ATOM 1090 N N . VAL A 1 140 ? 21.175 5.926 -44.475 1.00 44.22 140 VAL A N 1
ATOM 1091 C CA . VAL A 1 140 ? 21.578 6.991 -45.402 1.00 44.22 140 VAL A CA 1
ATOM 1092 C C . VAL A 1 140 ? 22.608 6.418 -46.358 1.00 44.22 140 VAL A C 1
ATOM 1094 O O . VAL A 1 140 ? 23.721 6.053 -45.987 1.00 44.22 140 VAL A O 1
ATOM 1097 N N . ALA A 1 141 ? 22.147 6.298 -47.596 1.00 40.81 141 ALA A N 1
ATOM 1098 C CA . ALA A 1 141 ? 22.908 5.959 -48.774 1.00 40.81 141 ALA A CA 1
ATOM 1099 C C . ALA A 1 141 ? 23.880 7.094 -49.140 1.00 40.81 141 ALA A C 1
ATOM 1101 O O . ALA A 1 141 ? 23.527 8.271 -49.072 1.00 40.81 141 ALA A O 1
ATOM 1102 N N . SER A 1 142 ? 25.078 6.724 -49.598 1.00 39.97 142 SER A N 1
ATOM 1103 C CA . SER A 1 142 ? 25.867 7.556 -50.515 1.00 39.97 142 SER A CA 1
ATOM 1104 C C . SER A 1 142 ? 25.076 7.800 -51.805 1.00 39.97 142 SER A C 1
ATOM 1106 O O . SER A 1 142 ? 24.269 6.953 -52.202 1.00 39.97 142 SER A O 1
ATOM 1108 N N . PRO A 1 143 ? 25.346 8.907 -52.511 1.00 49.72 143 PRO A N 1
ATOM 1109 C CA . PRO A 1 143 ? 26.114 8.712 -53.742 1.00 49.72 143 PRO A CA 1
ATOM 1110 C C . PRO A 1 143 ? 27.112 9.833 -54.091 1.00 49.72 143 PRO A C 1
ATOM 1112 O O . PRO A 1 143 ? 26.847 11.005 -53.850 1.00 49.72 143 PRO A O 1
ATOM 1115 N N . VAL A 1 144 ? 28.200 9.357 -54.719 1.00 47.47 144 VAL A N 1
ATOM 1116 C CA . VAL A 1 144 ? 29.046 9.908 -55.807 1.00 47.47 144 VAL A CA 1
ATOM 1117 C C . VAL A 1 144 ? 29.639 11.304 -55.638 1.00 47.47 144 VAL A C 1
ATOM 1119 O O . VAL A 1 144 ? 28.908 12.302 -55.797 1.00 47.47 144 VAL A O 1
#

Foldseek 3Di:
DDPPPQQDLVRLLVLLLVLLVVVVVVLCVVLVNDDDPVVVVCCVPPLSVQLSVCSVVCVVPPVLSVLCRPDPVSVSSNVVSCVQCVLVCCVPPVVSCVVRVVNVPPHRPCPPPPPPPDPDDDDDPDPDDPDDDDPDDDDDDDDD